Protein AF-A0AAV8X3R0-F1 (afdb_monomer_lite)

pLDDT: mean 80.31, std 15.64, range [35.69, 96.69]

Radius of gyration: 25.54 Å; chains: 1; bounding box: 57×42×73 Å

Secondary structure (DSSP, 8-state):
-------HHHHHHHHHHHHHHHHH-------------HHHHS-HHHHHHHHSS-HHHIIIIIHHHHHHHH--S--SS-PPPHHHHHHHHHHHHHHEEEEEEE-TTS-EEEEEEEEETTS-HHHHHHTSHHHHHHHTTSS-S-EE--TTSPPBTTEE---SSTTS-----

Sequence (169 aa):
MARANIDEDDFLEFVDVVEEVLQNERLPKRYFRDVENPLERFRDDEFQNRYRFSKDSVRHIILPMIQNQLMKTNNRGLPIPPLIQLLVCLRFFATGNFQVAAGPHMEILDIVVRHPGSTDDSVIFDRSSLRVRFEQHQLLGLLLGDKWYPCRLYLLTPVIQPGKKSHFK

InterPro domains:
  IPR027806 Harbinger transposase-derived nuclease domain [PF13359] (94-165)

Foldseek 3Di:
DDDDDPDVVNVVVVVVVVVVCVVPDPPPPPPPPPPDPCLVPDDQVRLCLQLVDGSCCLPPPVCVVCQVVQDDPDPDDPRDHSSVVSSVVSNLVNFWDKDWDADPVRDTPDIDRDGGNPDQPQNSCVPGPVVVCVVVVVDDAADEDEPRHDDDPRYDYDDPDPPDPDPDD

Structure (mmCIF, N/CA/C/O backbone):
data_AF-A0AAV8X3R0-F1
#
_entry.id   AF-A0AAV8X3R0-F1
#
loop_
_atom_site.group_PDB
_atom_site.id
_atom_site.type_symbol
_atom_site.label_atom_id
_atom_site.label_alt_id
_atom_site.label_comp_id
_atom_site.label_asym_id
_atom_site.label_entity_id
_atom_site.label_seq_id
_atom_site.pdbx_PDB_ins_code
_atom_site.Cartn_x
_atom_site.Cartn_y
_atom_site.Cartn_z
_atom_site.occupancy
_atom_site.B_iso_or_equiv
_atom_site.auth_seq_id
_atom_site.auth_comp_id
_atom_site.auth_asym_id
_atom_site.auth_atom_id
_atom_site.pdbx_PDB_model_num
ATOM 1 N N . MET A 1 1 ? 30.394 -10.269 49.973 1.00 35.69 1 MET A N 1
ATOM 2 C CA . MET A 1 1 ? 29.459 -9.259 49.433 1.00 35.69 1 MET A CA 1
ATOM 3 C C . MET A 1 1 ? 30.207 -7.938 49.348 1.00 35.69 1 MET A C 1
ATOM 5 O O . MET A 1 1 ? 30.395 -7.309 50.377 1.00 35.69 1 MET A O 1
ATOM 9 N N . ALA A 1 2 ? 30.681 -7.559 48.162 1.00 37.56 2 ALA A N 1
ATOM 10 C CA . ALA A 1 2 ? 31.174 -6.213 47.880 1.00 37.56 2 ALA A CA 1
ATOM 11 C C . ALA A 1 2 ? 30.170 -5.586 46.906 1.00 37.56 2 ALA A C 1
ATOM 13 O O . ALA A 1 2 ? 29.931 -6.144 45.837 1.00 37.56 2 ALA A O 1
ATOM 14 N N . ARG A 1 3 ? 29.507 -4.504 47.318 1.00 41.19 3 ARG A N 1
ATOM 15 C CA . ARG A 1 3 ? 28.735 -3.657 46.406 1.00 41.19 3 ARG A CA 1
ATOM 16 C C . ARG A 1 3 ? 29.735 -2.674 45.808 1.00 41.19 3 ARG A C 1
ATOM 18 O O . ARG A 1 3 ? 30.301 -1.881 46.551 1.00 41.19 3 ARG A O 1
ATOM 25 N N . ALA A 1 4 ? 29.998 -2.792 44.510 1.00 48.25 4 ALA A N 1
ATOM 26 C CA . ALA A 1 4 ? 30.702 -1.759 43.768 1.00 48.25 4 ALA A CA 1
ATOM 27 C C . ALA A 1 4 ? 29.757 -0.554 43.674 1.00 48.25 4 ALA A C 1
ATOM 29 O O . ALA A 1 4 ? 28.696 -0.658 43.056 1.00 48.25 4 ALA A O 1
ATOM 30 N N . ASN A 1 5 ? 30.098 0.537 44.359 1.00 50.62 5 ASN A N 1
ATOM 31 C CA . ASN A 1 5 ? 29.531 1.842 44.050 1.00 50.62 5 ASN A CA 1
ATOM 32 C C . ASN A 1 5 ? 30.153 2.250 42.716 1.00 50.62 5 ASN A C 1
ATOM 34 O O . ASN A 1 5 ? 31.367 2.399 42.636 1.00 50.62 5 ASN A O 1
ATOM 38 N N . ILE A 1 6 ? 29.331 2.316 41.676 1.00 55.53 6 ILE A N 1
ATOM 39 C CA . ILE A 1 6 ? 29.693 2.994 40.434 1.00 55.53 6 ILE A CA 1
ATOM 40 C C . ILE A 1 6 ? 29.626 4.479 40.790 1.00 55.53 6 ILE A C 1
ATOM 42 O O . ILE A 1 6 ? 28.557 4.932 41.208 1.00 55.53 6 ILE A O 1
ATOM 46 N N . ASP A 1 7 ? 30.761 5.177 40.750 1.00 73.94 7 ASP A N 1
ATOM 47 C CA . ASP A 1 7 ? 30.804 6.610 41.041 1.00 73.94 7 ASP A CA 1
ATOM 48 C C . ASP A 1 7 ? 29.957 7.361 40.002 1.00 73.94 7 ASP A C 1
ATOM 50 O O . ASP A 1 7 ? 29.896 6.997 38.828 1.00 73.94 7 ASP A O 1
ATOM 54 N N . GLU A 1 8 ? 29.243 8.391 40.450 1.00 66.44 8 GLU A N 1
ATOM 55 C CA . GLU A 1 8 ? 28.367 9.214 39.603 1.00 66.44 8 GLU A CA 1
ATOM 56 C C . GLU A 1 8 ? 29.159 9.889 38.467 1.00 66.44 8 GLU A C 1
ATOM 58 O O . GLU A 1 8 ? 28.639 10.075 37.366 1.00 66.44 8 GLU A O 1
ATOM 63 N N . ASP A 1 9 ? 30.448 10.133 38.713 1.00 67.69 9 ASP A N 1
ATOM 64 C CA . ASP A 1 9 ? 31.421 10.630 37.743 1.00 67.69 9 ASP A CA 1
ATOM 65 C C . ASP A 1 9 ? 31.688 9.624 36.605 1.00 67.69 9 ASP A C 1
ATOM 67 O O . ASP A 1 9 ? 31.715 10.028 35.444 1.00 67.69 9 ASP A O 1
ATOM 71 N N . ASP A 1 10 ? 31.769 8.314 36.889 1.00 70.81 10 ASP A N 1
ATOM 72 C CA . ASP A 1 10 ? 31.915 7.272 35.851 1.00 70.81 10 ASP A CA 1
ATOM 73 C C . ASP A 1 10 ? 30.666 7.207 34.955 1.00 70.81 10 ASP A C 1
ATOM 75 O O . ASP A 1 10 ? 30.740 6.928 33.755 1.00 70.81 10 ASP A O 1
ATOM 79 N N . PHE A 1 11 ? 29.483 7.445 35.534 1.00 65.88 11 PHE A N 1
ATOM 80 C CA . PHE A 1 11 ? 28.231 7.458 34.780 1.00 65.88 11 PHE A CA 1
ATOM 81 C C . PHE A 1 11 ? 28.127 8.694 33.881 1.00 65.88 11 PHE A C 1
ATOM 83 O O . PHE A 1 11 ? 27.670 8.580 32.743 1.00 65.88 11 PHE A O 1
ATOM 90 N N . LEU A 1 12 ? 28.566 9.856 34.366 1.00 69.00 12 LEU A N 1
ATOM 91 C CA . LEU A 1 12 ? 28.614 11.090 33.583 1.00 69.00 12 LEU A CA 1
ATOM 92 C C . LEU A 1 12 ? 29.636 10.996 32.445 1.00 69.00 12 LEU A C 1
ATOM 94 O O . LEU A 1 12 ? 29.292 11.332 31.316 1.00 69.00 12 LEU A O 1
ATOM 98 N N . GLU A 1 13 ? 30.823 10.434 32.692 1.00 72.56 13 GLU A N 1
ATOM 99 C CA . GLU A 1 13 ? 31.817 10.178 31.640 1.00 72.56 13 GLU A CA 1
ATOM 100 C C . GLU A 1 13 ? 31.258 9.232 30.566 1.00 72.56 13 GLU A C 1
ATOM 102 O O . GLU A 1 13 ? 31.417 9.466 29.367 1.00 72.56 13 GLU A O 1
ATOM 107 N N . PHE A 1 14 ? 30.522 8.193 30.971 1.00 68.56 14 PHE A N 1
ATOM 108 C CA . PHE A 1 14 ? 29.852 7.299 30.030 1.00 68.56 14 PHE A CA 1
ATOM 109 C C . PHE A 1 14 ? 28.781 8.016 29.194 1.00 68.56 14 PHE A C 1
ATOM 111 O O . PHE A 1 14 ? 28.688 7.783 27.987 1.00 68.56 14 PHE A O 1
ATOM 118 N N . VAL A 1 15 ? 27.968 8.878 29.810 1.00 72.12 15 VAL A N 1
ATOM 119 C CA . VAL A 1 15 ? 26.919 9.634 29.108 1.00 72.12 15 VAL A CA 1
ATOM 120 C C . VAL A 1 15 ? 27.523 10.646 28.136 1.00 72.12 15 VAL A C 1
ATOM 122 O O . VAL A 1 15 ? 27.066 10.703 26.996 1.00 72.12 15 VAL A O 1
ATOM 125 N N . ASP A 1 16 ? 28.578 11.359 28.529 1.00 76.38 16 ASP A N 1
ATOM 126 C CA . ASP A 1 16 ? 29.272 12.327 27.673 1.00 76.38 16 ASP A CA 1
ATOM 127 C C . ASP A 1 16 ? 29.919 11.641 26.460 1.00 76.38 16 ASP A C 1
ATOM 129 O O . ASP A 1 16 ? 29.769 12.104 25.328 1.00 76.38 16 ASP A O 1
ATOM 133 N N . VAL A 1 17 ? 30.552 10.477 26.657 1.00 69.38 17 VAL A N 1
ATOM 134 C CA . VAL A 1 17 ? 31.105 9.664 25.559 1.00 69.38 17 VAL A CA 1
ATOM 135 C C . VAL A 1 17 ? 29.996 9.173 24.626 1.00 69.38 17 VAL A C 1
ATOM 137 O O . VAL A 1 17 ? 30.156 9.195 23.405 1.00 69.38 17 VAL A O 1
ATOM 140 N N . VAL A 1 18 ? 28.852 8.739 25.164 1.00 65.94 18 VAL A N 1
ATOM 141 C CA . VAL A 1 18 ? 27.712 8.307 24.342 1.00 65.94 18 VAL A CA 1
ATOM 142 C C . VAL A 1 18 ? 27.117 9.482 23.566 1.00 65.94 18 VAL A C 1
ATOM 144 O O . VAL A 1 18 ? 26.837 9.329 22.376 1.00 65.94 18 VAL A O 1
ATOM 147 N N . GLU A 1 19 ? 26.947 10.654 24.179 1.00 68.94 19 GLU A N 1
ATOM 148 C CA . GLU A 1 19 ? 26.478 11.855 23.482 1.00 68.94 19 GLU A CA 1
ATOM 149 C C . GLU A 1 19 ? 27.461 12.304 22.394 1.00 68.94 19 GLU A C 1
ATOM 151 O O . GLU A 1 19 ? 27.027 12.628 21.285 1.00 68.94 19 GLU A O 1
ATOM 156 N N . GLU A 1 20 ? 28.769 12.244 22.647 1.00 67.44 20 GLU A N 1
ATOM 157 C CA . GLU A 1 20 ? 29.801 12.577 21.663 1.00 67.44 20 GLU A CA 1
ATOM 158 C C . GLU A 1 20 ? 29.801 11.594 20.478 1.00 67.44 20 GLU A C 1
ATOM 160 O O . GLU A 1 20 ? 29.858 12.011 19.315 1.00 67.44 20 GLU A O 1
ATOM 165 N N . VAL A 1 21 ? 29.657 10.290 20.740 1.00 60.75 21 VAL A N 1
ATOM 166 C CA . VAL A 1 21 ? 29.537 9.254 19.699 1.00 60.75 21 VAL A CA 1
ATOM 167 C C . VAL A 1 21 ? 28.254 9.440 18.882 1.00 60.75 21 VAL A C 1
ATOM 169 O O . VAL A 1 21 ? 28.290 9.358 17.650 1.00 60.75 21 VAL A O 1
ATOM 172 N N . LEU A 1 22 ? 27.127 9.764 19.527 1.00 59.53 22 LEU A N 1
ATOM 173 C CA . LEU A 1 22 ? 25.857 10.041 18.845 1.00 59.53 22 LEU A CA 1
ATOM 174 C C . LEU A 1 22 ? 25.902 11.324 18.001 1.00 59.53 22 LEU A C 1
ATOM 176 O O . LEU A 1 22 ? 25.232 11.398 16.967 1.00 59.53 22 LEU A O 1
ATOM 180 N N . GLN A 1 23 ? 26.690 12.324 18.404 1.00 58.72 23 GLN A N 1
ATOM 181 C CA . GLN A 1 23 ? 26.864 13.568 17.650 1.00 58.72 23 GLN A CA 1
ATOM 182 C C . GLN A 1 23 ? 27.829 13.414 16.461 1.00 58.72 23 GLN A C 1
ATOM 184 O O . GLN A 1 23 ? 27.651 14.098 15.446 1.00 58.72 23 GLN A O 1
ATOM 189 N N . ASN A 1 24 ? 28.803 12.497 16.536 1.00 55.03 24 ASN A N 1
ATOM 190 C CA . ASN A 1 24 ? 29.897 12.404 15.562 1.00 55.03 24 ASN A CA 1
ATOM 191 C C . ASN A 1 24 ? 29.829 11.218 14.585 1.00 55.03 24 ASN A C 1
ATOM 193 O O . ASN A 1 24 ? 30.426 11.294 13.505 1.00 55.03 24 ASN A O 1
ATOM 197 N N . GLU A 1 25 ? 29.058 10.162 14.852 1.00 49.53 25 GLU A N 1
ATOM 198 C CA . GLU A 1 25 ? 28.914 9.066 13.889 1.00 49.53 25 GLU A CA 1
ATOM 199 C C . GLU A 1 25 ? 27.810 9.331 12.861 1.00 49.53 25 GLU A C 1
ATOM 201 O O . GLU A 1 25 ? 26.712 8.768 12.871 1.00 49.53 25 GLU A O 1
ATOM 206 N N . ARG A 1 26 ? 28.148 10.120 11.837 1.00 52.06 26 ARG A N 1
ATOM 207 C CA . ARG A 1 26 ? 27.517 9.914 10.529 1.00 52.06 26 ARG A CA 1
ATOM 208 C C . ARG A 1 26 ? 27.931 8.533 10.038 1.00 52.06 26 ARG A C 1
ATOM 210 O O . ARG A 1 26 ? 28.959 8.413 9.372 1.00 52.06 26 ARG A O 1
ATOM 217 N N . LEU A 1 27 ? 27.119 7.517 10.344 1.00 54.59 27 LEU A N 1
ATOM 218 C CA . LEU A 1 27 ? 27.289 6.168 9.809 1.00 54.59 27 LEU A CA 1
ATOM 219 C C . LEU A 1 27 ? 27.628 6.279 8.314 1.00 54.59 27 LEU A C 1
ATOM 221 O O . LEU A 1 27 ? 26.887 6.945 7.572 1.00 54.59 27 LEU A O 1
ATOM 225 N N . PRO A 1 28 ? 28.755 5.703 7.858 1.00 51.44 28 PRO A N 1
ATOM 226 C CA . PRO A 1 28 ? 29.173 5.823 6.474 1.00 51.44 28 PRO A CA 1
ATOM 227 C C . PRO A 1 28 ? 28.021 5.373 5.584 1.00 51.44 28 PRO A C 1
ATOM 229 O O . PRO A 1 28 ? 27.489 4.272 5.740 1.00 51.44 28 PRO A O 1
ATOM 232 N N . LYS A 1 29 ? 27.598 6.254 4.669 1.00 52.75 29 LYS A N 1
ATOM 233 C CA . LYS A 1 29 ? 26.505 5.957 3.740 1.00 52.75 29 LYS A CA 1
ATOM 234 C C . LYS A 1 29 ? 26.862 4.687 2.981 1.00 52.75 29 LYS A C 1
ATOM 236 O O . LYS A 1 29 ? 27.729 4.693 2.108 1.00 52.75 29 LYS A O 1
ATOM 241 N N . ARG A 1 30 ? 26.195 3.590 3.326 1.00 47.75 30 ARG A N 1
ATOM 242 C CA . ARG A 1 30 ? 26.383 2.305 2.669 1.00 47.75 30 ARG A CA 1
ATOM 243 C C . ARG A 1 30 ? 25.693 2.383 1.312 1.00 47.75 30 ARG A C 1
ATOM 245 O O . ARG A 1 30 ? 24.470 2.316 1.216 1.00 47.75 30 ARG A O 1
ATOM 252 N N . TYR A 1 31 ? 26.480 2.589 0.261 1.00 53.25 31 TYR A N 1
ATOM 253 C CA . TYR A 1 31 ? 25.994 2.523 -1.112 1.00 53.25 31 TYR A CA 1
ATOM 254 C C . TYR A 1 31 ? 25.785 1.050 -1.470 1.00 53.25 31 TYR A C 1
ATOM 256 O O . TYR A 1 31 ? 26.703 0.392 -1.953 1.00 53.25 31 TYR A O 1
ATOM 264 N N . PHE A 1 32 ? 24.594 0.515 -1.205 1.00 51.06 32 PHE A N 1
ATOM 265 C CA . PHE A 1 32 ? 24.199 -0.781 -1.753 1.00 51.06 32 PHE A CA 1
ATOM 266 C C . PHE A 1 32 ? 24.136 -0.647 -3.281 1.00 51.06 32 PHE A C 1
ATOM 268 O O . PHE A 1 32 ? 23.259 0.027 -3.817 1.00 51.06 32 PHE A O 1
ATOM 275 N N . ARG A 1 33 ? 25.136 -1.213 -3.967 1.00 51.53 33 ARG A N 1
ATOM 276 C CA . ARG A 1 33 ? 25.324 -1.140 -5.424 1.00 51.53 33 ARG A CA 1
ATOM 277 C C . ARG A 1 33 ? 24.917 -2.424 -6.155 1.00 51.53 33 ARG A C 1
ATOM 279 O O . ARG A 1 33 ? 25.381 -2.640 -7.265 1.00 51.53 33 ARG A O 1
ATOM 286 N N . ASP A 1 34 ? 24.014 -3.228 -5.602 1.00 56.16 34 ASP A N 1
ATOM 287 C CA . ASP A 1 34 ? 23.332 -4.253 -6.404 1.00 56.16 34 ASP A CA 1
ATOM 288 C C . ASP A 1 34 ? 22.127 -3.616 -7.104 1.00 56.16 34 ASP A C 1
ATOM 290 O O . ASP A 1 34 ? 20.974 -3.759 -6.702 1.00 56.16 34 ASP A O 1
ATOM 294 N N . VAL A 1 35 ? 22.431 -2.826 -8.138 1.00 56.31 35 VAL A N 1
ATOM 295 C CA . VAL A 1 35 ? 21.465 -2.118 -8.993 1.00 56.31 35 VAL A CA 1
ATOM 296 C C . VAL A 1 35 ? 21.229 -2.931 -10.267 1.00 56.31 35 VAL A C 1
ATOM 298 O O . VAL A 1 35 ? 21.316 -2.411 -11.377 1.00 56.31 35 VAL A O 1
ATOM 301 N N . GLU A 1 36 ? 20.981 -4.235 -10.143 1.00 72.75 36 GLU A N 1
ATOM 302 C CA . GLU A 1 36 ? 20.500 -4.993 -11.298 1.00 72.75 36 GLU A CA 1
ATOM 303 C C . GLU A 1 36 ? 19.166 -4.397 -11.742 1.00 72.75 36 GLU A C 1
ATOM 305 O O . GLU A 1 36 ? 18.216 -4.313 -10.960 1.00 72.75 36 GLU A O 1
ATOM 310 N N . ASN A 1 37 ? 19.100 -3.962 -12.999 1.00 79.38 37 ASN A N 1
ATOM 311 C CA . ASN A 1 37 ? 17.881 -3.431 -13.583 1.00 79.38 37 ASN A CA 1
ATOM 312 C C . ASN A 1 37 ? 16.793 -4.526 -13.549 1.00 79.38 37 ASN A C 1
ATOM 314 O O . ASN A 1 37 ? 16.936 -5.528 -14.255 1.00 79.38 37 ASN A O 1
ATOM 318 N N . PRO A 1 38 ? 15.687 -4.369 -12.788 1.00 82.94 38 PRO A N 1
ATOM 319 C CA . PRO A 1 38 ? 14.675 -5.420 -12.674 1.00 82.94 38 PRO A CA 1
ATOM 320 C C . PRO A 1 38 ? 14.019 -5.784 -14.011 1.00 82.94 38 PRO A C 1
ATOM 322 O O . PRO A 1 38 ? 13.548 -6.908 -14.172 1.00 82.94 38 PRO A O 1
ATOM 325 N N . LEU A 1 39 ? 14.004 -4.854 -14.977 1.00 83.81 39 LEU A N 1
ATOM 326 C CA . LEU A 1 39 ? 13.527 -5.130 -16.336 1.00 83.81 39 LEU A CA 1
ATOM 327 C C . LEU A 1 39 ? 14.418 -6.125 -17.092 1.00 83.81 39 LEU A C 1
ATOM 329 O O . LEU A 1 39 ? 13.916 -6.842 -17.955 1.00 83.81 39 LEU A O 1
ATOM 333 N N . GLU A 1 40 ? 15.715 -6.156 -16.799 1.00 84.88 40 GLU A N 1
ATOM 334 C CA . GLU A 1 40 ? 16.683 -7.051 -17.447 1.00 84.88 40 GLU A CA 1
ATOM 335 C C . GLU A 1 40 ? 16.852 -8.352 -16.663 1.00 84.88 40 GLU A C 1
ATOM 337 O O . GLU A 1 40 ? 16.958 -9.419 -17.258 1.00 84.88 40 GLU A O 1
ATOM 342 N N . ARG A 1 41 ? 16.810 -8.271 -15.328 1.00 88.06 41 ARG A N 1
ATOM 343 C CA . ARG A 1 41 ? 16.985 -9.417 -14.432 1.00 88.06 41 ARG A CA 1
ATOM 344 C C . ARG A 1 41 ? 15.859 -10.448 -14.539 1.00 88.06 41 ARG A C 1
ATOM 346 O O . ARG A 1 41 ? 16.122 -11.646 -14.550 1.00 88.06 41 ARG A O 1
ATOM 353 N N . PHE A 1 42 ? 14.603 -10.002 -14.515 1.00 89.25 42 PHE A N 1
ATOM 354 C CA . PHE A 1 42 ? 13.453 -10.907 -14.446 1.00 89.25 42 PHE A CA 1
ATOM 355 C C . PHE A 1 42 ? 13.003 -11.353 -15.832 1.00 89.25 42 PHE A C 1
ATOM 357 O O . PHE A 1 42 ? 13.080 -10.584 -16.786 1.00 89.25 42 PHE A O 1
ATOM 364 N N . ARG A 1 43 ? 12.453 -12.564 -15.945 1.00 93.75 43 ARG A N 1
ATOM 365 C CA . ARG A 1 43 ? 11.686 -12.976 -17.133 1.00 93.75 43 ARG A CA 1
ATOM 366 C C . ARG A 1 43 ? 10.363 -12.211 -17.201 1.00 93.75 43 ARG A C 1
ATOM 368 O O . ARG A 1 43 ? 9.927 -11.644 -16.202 1.00 93.75 43 ARG A O 1
ATOM 375 N N . ASP A 1 44 ? 9.727 -12.167 -18.366 1.00 93.44 44 ASP A N 1
ATOM 376 C CA . ASP A 1 44 ? 8.520 -11.351 -18.568 1.00 93.44 44 ASP A CA 1
ATOM 377 C C . ASP A 1 44 ? 7.349 -11.799 -17.684 1.00 93.44 44 ASP A C 1
ATOM 379 O O . ASP A 1 44 ? 6.674 -10.960 -17.087 1.00 93.44 44 ASP A O 1
ATOM 383 N N . ASP A 1 45 ? 7.170 -13.111 -17.521 1.00 94.12 45 ASP A N 1
ATOM 384 C CA . ASP A 1 45 ? 6.163 -13.714 -16.647 1.00 94.12 45 ASP A CA 1
ATOM 385 C C . ASP A 1 45 ? 6.420 -13.395 -15.167 1.00 94.12 45 ASP A C 1
ATOM 387 O O . ASP A 1 45 ? 5.520 -12.982 -14.430 1.00 94.12 45 ASP A O 1
ATOM 391 N N . GLU A 1 46 ? 7.673 -13.512 -14.725 1.00 93.31 46 GLU A N 1
ATOM 392 C CA . GLU A 1 46 ? 8.060 -13.168 -13.359 1.00 93.31 46 GLU A CA 1
ATOM 393 C C . GLU A 1 46 ? 7.894 -11.667 -13.087 1.00 93.31 46 GLU A C 1
ATOM 395 O O . GLU A 1 46 ? 7.370 -11.270 -12.041 1.00 93.31 46 GLU A O 1
ATOM 400 N N . PHE A 1 47 ? 8.304 -10.825 -14.036 1.00 94.06 47 PHE A N 1
ATOM 401 C CA . PHE A 1 47 ? 8.146 -9.382 -13.947 1.00 94.06 47 PHE A CA 1
ATOM 402 C C . PHE A 1 47 ? 6.666 -9.011 -13.828 1.00 94.06 47 PHE A C 1
ATOM 404 O O . PHE A 1 47 ? 6.283 -8.282 -12.910 1.00 94.06 47 PHE A O 1
ATOM 411 N N . GLN A 1 48 ? 5.810 -9.569 -14.683 1.00 95.38 48 GLN A N 1
ATOM 412 C CA . GLN A 1 48 ? 4.379 -9.291 -14.644 1.00 95.38 48 GLN A CA 1
ATOM 413 C C . GLN A 1 48 ? 3.747 -9.728 -13.319 1.00 95.38 48 GLN A C 1
ATOM 415 O O . GLN A 1 48 ? 2.964 -8.978 -12.735 1.00 95.38 48 GLN A O 1
ATOM 420 N N . ASN A 1 49 ? 4.142 -10.878 -12.772 1.00 92.06 49 ASN A N 1
ATOM 421 C CA . ASN A 1 49 ? 3.676 -11.316 -11.456 1.00 92.06 49 ASN A CA 1
ATOM 422 C C . ASN A 1 49 ? 4.121 -10.370 -10.329 1.00 92.06 49 ASN A C 1
ATOM 424 O O . ASN A 1 49 ? 3.359 -10.107 -9.396 1.00 92.06 49 ASN A O 1
ATOM 428 N N . ARG A 1 50 ? 5.342 -9.829 -10.412 1.00 91.81 50 ARG A N 1
ATOM 429 C CA . ARG A 1 50 ? 5.932 -8.970 -9.373 1.00 91.81 50 ARG A CA 1
ATOM 430 C C . ARG A 1 50 ? 5.483 -7.512 -9.419 1.00 91.81 50 ARG A C 1
ATOM 432 O O . ARG A 1 50 ? 5.460 -6.890 -8.356 1.00 91.81 50 ARG A O 1
ATOM 439 N N . TYR A 1 51 ? 5.190 -6.985 -10.605 1.00 93.38 51 TYR A N 1
ATOM 440 C CA . TYR A 1 51 ? 4.912 -5.564 -10.846 1.00 93.38 51 TYR A CA 1
ATOM 441 C C . TYR A 1 51 ? 3.502 -5.307 -11.396 1.00 93.38 51 TYR A C 1
ATOM 443 O O . TYR A 1 51 ? 3.121 -4.151 -11.530 1.00 93.38 51 TYR A O 1
ATOM 451 N N . ARG A 1 52 ? 2.720 -6.358 -11.692 1.00 94.81 52 ARG A N 1
ATOM 452 C CA . ARG A 1 52 ? 1.345 -6.323 -12.243 1.00 94.81 52 ARG A CA 1
ATOM 453 C C . ARG A 1 52 ? 1.205 -5.695 -13.637 1.00 94.81 52 ARG A C 1
ATOM 455 O O . ARG A 1 52 ? 0.094 -5.586 -14.142 1.00 94.81 52 ARG A O 1
ATOM 462 N N . PHE A 1 53 ? 2.320 -5.366 -14.286 1.00 96.31 53 PHE A N 1
ATOM 463 C CA . PHE A 1 53 ? 2.391 -4.832 -15.647 1.00 96.31 53 PHE A CA 1
ATOM 464 C C . PHE A 1 53 ? 3.418 -5.602 -16.477 1.00 96.31 53 PHE A C 1
ATOM 466 O O . PHE A 1 53 ? 4.390 -6.125 -15.932 1.00 96.31 53 PHE A O 1
ATOM 473 N N . SER A 1 54 ? 3.227 -5.648 -17.797 1.00 96.69 54 SER A N 1
ATOM 474 C CA . SER A 1 54 ? 4.242 -6.178 -18.713 1.00 96.69 54 SER A CA 1
ATOM 475 C C . SER A 1 54 ? 5.438 -5.221 -18.813 1.00 96.69 54 SER A C 1
ATOM 477 O O . SER A 1 54 ? 5.306 -4.011 -18.587 1.00 96.69 54 SER A O 1
ATOM 479 N N . LYS A 1 55 ? 6.607 -5.746 -19.192 1.00 95.56 55 LYS A N 1
ATOM 480 C CA . LYS A 1 55 ? 7.797 -4.919 -19.435 1.00 95.56 55 LYS A CA 1
ATOM 481 C C . LYS A 1 55 ? 7.566 -3.891 -20.536 1.00 95.56 55 LYS A C 1
ATOM 483 O O . LYS A 1 55 ? 7.977 -2.740 -20.384 1.00 95.56 55 LYS A O 1
ATOM 488 N N . ASP A 1 56 ? 6.868 -4.292 -21.597 1.00 96.25 56 ASP A N 1
ATOM 489 C CA . ASP A 1 56 ? 6.553 -3.422 -22.725 1.00 96.25 56 ASP A CA 1
ATOM 490 C C . ASP A 1 56 ? 5.656 -2.262 -22.304 1.00 96.25 56 ASP A C 1
ATOM 492 O O . ASP A 1 56 ? 5.951 -1.110 -22.617 1.00 96.25 56 ASP A O 1
ATOM 496 N N . SER A 1 57 ? 4.613 -2.527 -21.510 1.00 96.62 57 SER A N 1
ATOM 497 C CA . SER A 1 57 ? 3.748 -1.468 -20.980 1.00 96.62 57 SER A CA 1
ATOM 498 C C . SER A 1 57 ? 4.533 -0.489 -20.106 1.00 96.62 57 SER A C 1
ATOM 500 O O . SER A 1 57 ? 4.386 0.724 -20.251 1.00 96.62 57 SER A O 1
ATOM 502 N N . VAL A 1 58 ? 5.406 -0.988 -19.224 1.00 95.94 58 VAL A N 1
ATOM 503 C CA . VAL A 1 58 ? 6.234 -0.127 -18.364 1.00 95.94 58 VAL A CA 1
ATOM 504 C C . VAL A 1 58 ? 7.183 0.736 -19.196 1.00 95.94 58 VAL A C 1
ATOM 506 O O . VAL A 1 58 ? 7.261 1.943 -18.968 1.00 95.94 58 VAL A O 1
ATOM 509 N N . ARG A 1 59 ? 7.886 0.144 -20.167 1.00 94.56 59 ARG A N 1
ATOM 510 C CA . ARG A 1 59 ? 8.920 0.820 -20.962 1.00 94.56 59 ARG A CA 1
ATOM 511 C C . ARG A 1 59 ? 8.345 1.783 -21.999 1.00 94.56 59 ARG A C 1
ATOM 513 O O . ARG A 1 59 ? 8.880 2.875 -22.157 1.00 94.56 59 ARG A O 1
ATOM 520 N N . HIS A 1 60 ? 7.302 1.374 -22.714 1.00 96.06 60 HIS A N 1
ATOM 521 C CA . HIS A 1 60 ? 6.828 2.075 -23.909 1.00 96.06 60 HIS A CA 1
ATOM 522 C C . HIS A 1 60 ? 5.589 2.938 -23.670 1.00 96.06 60 HIS A C 1
ATOM 524 O O . HIS A 1 60 ? 5.304 3.804 -24.491 1.00 96.06 60 HIS A O 1
ATOM 530 N N . ILE A 1 61 ? 4.874 2.736 -22.559 1.00 95.88 61 ILE A N 1
ATOM 531 C CA . ILE A 1 61 ? 3.650 3.486 -22.248 1.00 95.88 61 ILE A CA 1
ATOM 532 C C . ILE A 1 61 ? 3.844 4.3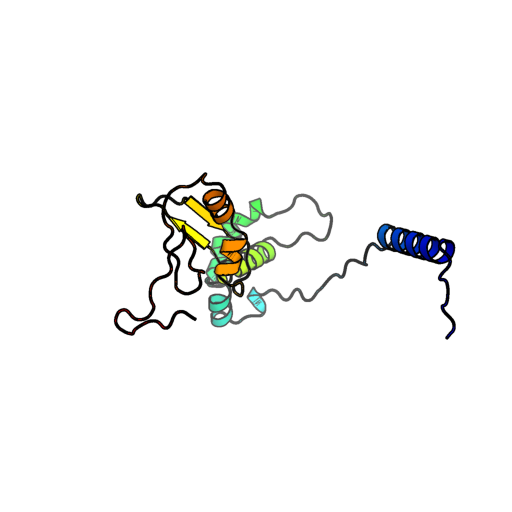02 -20.972 1.00 95.88 61 ILE A C 1
ATOM 534 O O . ILE A 1 61 ? 3.819 5.528 -21.014 1.00 95.88 61 ILE A O 1
ATOM 538 N N . ILE A 1 62 ? 4.093 3.644 -19.837 1.00 95.56 62 ILE A N 1
ATOM 539 C CA . ILE A 1 62 ? 4.060 4.309 -18.525 1.00 95.56 62 ILE A CA 1
ATOM 540 C C . ILE A 1 62 ? 5.262 5.240 -18.338 1.00 95.56 62 ILE A C 1
ATOM 542 O O . ILE A 1 62 ? 5.088 6.398 -17.963 1.00 95.56 62 ILE A O 1
ATOM 546 N N . LEU A 1 63 ? 6.482 4.761 -18.611 1.00 94.25 63 LEU A N 1
ATOM 547 C CA . LEU A 1 63 ? 7.698 5.551 -18.409 1.00 94.25 63 LEU A CA 1
ATOM 548 C C . LEU A 1 63 ? 7.691 6.863 -19.225 1.00 94.25 63 LEU A C 1
ATOM 550 O O . LEU A 1 63 ? 7.904 7.912 -18.612 1.00 94.25 63 LEU A O 1
ATOM 554 N N . PRO A 1 64 ? 7.374 6.875 -20.538 1.00 95.94 64 PRO A N 1
ATOM 555 C CA . PRO A 1 64 ? 7.306 8.114 -21.314 1.00 95.94 64 PRO A CA 1
ATOM 556 C C . PRO A 1 64 ? 6.287 9.135 -20.794 1.00 95.94 64 PRO A C 1
ATOM 558 O O . PRO A 1 64 ? 6.529 10.335 -20.911 1.00 95.94 64 PRO A O 1
ATOM 561 N N . MET A 1 65 ? 5.178 8.686 -20.191 1.00 95.12 65 MET A N 1
ATOM 562 C CA . MET A 1 65 ? 4.130 9.575 -19.670 1.00 95.12 65 MET A CA 1
ATOM 563 C C . MET A 1 65 ? 4.568 10.359 -18.426 1.00 95.12 65 MET A C 1
ATOM 565 O O . MET A 1 65 ? 4.106 11.480 -18.218 1.00 95.12 65 MET A O 1
ATOM 569 N N . ILE A 1 66 ? 5.451 9.791 -17.598 1.00 91.69 66 ILE A N 1
ATOM 570 C CA . ILE A 1 66 ? 5.800 10.361 -16.285 1.00 91.69 66 ILE A CA 1
ATOM 571 C C . ILE A 1 66 ? 7.264 10.801 -16.171 1.00 91.69 66 ILE A C 1
ATOM 573 O O . ILE A 1 66 ? 7.599 11.557 -15.260 1.00 91.69 66 ILE A O 1
ATOM 577 N N . GLN A 1 67 ? 8.147 10.361 -17.077 1.00 90.88 67 GLN A N 1
ATOM 578 C CA . GLN A 1 67 ? 9.597 10.574 -16.962 1.00 90.88 67 GLN A CA 1
ATOM 579 C C . GLN A 1 67 ? 9.984 12.044 -16.773 1.00 90.88 67 GLN A C 1
ATOM 581 O O . GLN A 1 67 ? 10.843 12.340 -15.947 1.00 90.88 67 GLN A O 1
ATOM 586 N N . ASN A 1 68 ? 9.306 12.968 -17.461 1.00 88.50 68 ASN A N 1
ATOM 587 C CA . ASN A 1 68 ? 9.603 14.401 -17.387 1.00 88.50 68 ASN A CA 1
ATOM 588 C C . ASN A 1 68 ? 9.358 14.979 -15.988 1.00 88.50 68 ASN A C 1
ATOM 590 O O . ASN A 1 68 ? 10.042 15.913 -15.587 1.00 88.50 68 ASN A O 1
ATOM 594 N N . GLN A 1 69 ? 8.417 14.405 -15.235 1.00 86.88 69 GLN A N 1
ATOM 595 C CA . GLN A 1 69 ? 8.098 14.821 -13.867 1.00 86.88 69 GLN A CA 1
ATOM 596 C C . GLN A 1 69 ? 9.044 14.185 -12.834 1.00 86.88 69 GLN A C 1
ATOM 598 O O . GLN A 1 69 ? 9.196 14.702 -11.731 1.00 86.88 69 GLN A O 1
ATOM 603 N N . LEU A 1 70 ? 9.684 13.064 -13.184 1.00 83.19 70 LEU A N 1
ATOM 604 C CA . LEU A 1 70 ? 10.572 12.299 -12.300 1.00 83.19 70 LEU A CA 1
ATOM 605 C C . LEU A 1 70 ? 12.055 12.676 -12.435 1.00 83.19 70 LEU A C 1
ATOM 607 O O . LEU A 1 70 ? 12.873 12.281 -11.595 1.00 83.19 70 LEU A O 1
ATOM 611 N N . MET A 1 71 ? 12.428 13.408 -13.488 1.00 79.69 71 MET A N 1
ATOM 612 C CA . MET A 1 71 ? 13.792 13.899 -13.668 1.00 79.69 71 MET A CA 1
ATOM 613 C C . MET A 1 71 ? 14.105 14.988 -12.637 1.00 79.69 71 MET A C 1
ATOM 615 O O . MET A 1 71 ? 13.493 16.053 -12.622 1.00 79.69 71 MET A O 1
ATOM 619 N N . LYS A 1 72 ? 15.087 14.732 -11.765 1.00 73.81 72 LYS A N 1
ATOM 620 C CA . LYS A 1 72 ? 15.580 15.738 -10.817 1.00 73.81 72 LYS A CA 1
ATOM 621 C C . LYS A 1 72 ? 16.500 16.731 -11.525 1.00 73.81 72 LYS A C 1
ATOM 623 O O . LYS A 1 72 ? 17.369 16.337 -12.294 1.00 73.81 72 LYS A O 1
ATOM 628 N N . THR A 1 73 ? 16.347 18.013 -11.203 1.00 63.84 73 THR A N 1
ATOM 629 C CA . THR A 1 73 ? 17.153 19.118 -11.751 1.00 63.84 73 THR A CA 1
ATOM 630 C C . THR A 1 73 ? 18.513 19.284 -11.068 1.00 63.84 73 THR A C 1
ATOM 632 O O . THR A 1 73 ? 19.343 20.057 -11.540 1.00 63.84 73 THR A O 1
ATOM 635 N N . ASN A 1 74 ? 18.773 18.574 -9.962 1.00 63.03 74 ASN A N 1
ATOM 636 C CA . ASN A 1 74 ? 20.030 18.654 -9.223 1.00 63.03 74 ASN A CA 1
ATOM 637 C C . ASN A 1 74 ? 20.734 17.290 -9.099 1.00 63.03 74 ASN A C 1
ATOM 639 O O . ASN A 1 74 ? 20.152 16.282 -8.713 1.00 63.03 74 ASN A O 1
ATOM 643 N N . ASN A 1 75 ? 22.042 17.273 -9.363 1.00 62.44 75 ASN A N 1
ATOM 644 C CA . ASN A 1 75 ? 22.886 16.071 -9.281 1.00 62.44 75 ASN A CA 1
ATOM 645 C C . ASN A 1 75 ? 23.423 15.813 -7.858 1.00 62.44 75 ASN A C 1
ATOM 647 O O . ASN A 1 75 ? 24.472 15.194 -7.678 1.00 62.44 75 ASN A O 1
ATOM 651 N N . ARG A 1 76 ? 22.747 16.324 -6.819 1.00 58.62 76 ARG A N 1
ATOM 652 C CA . ARG A 1 76 ? 23.194 16.150 -5.431 1.00 58.62 76 ARG A CA 1
ATOM 653 C C . ARG A 1 76 ? 22.803 14.759 -4.942 1.00 58.62 76 ARG A C 1
ATOM 655 O O . ARG A 1 76 ? 21.638 14.517 -4.651 1.00 58.62 76 ARG A O 1
ATOM 662 N N . GLY A 1 77 ? 23.801 13.883 -4.822 1.00 63.16 77 GLY A N 1
ATOM 663 C CA . GLY A 1 77 ? 23.615 12.472 -4.485 1.00 63.16 77 GLY A CA 1
ATOM 664 C C . GLY A 1 77 ? 23.002 11.722 -5.663 1.00 63.16 77 GLY A C 1
ATOM 665 O O . GLY A 1 77 ? 21.801 11.828 -5.863 1.00 63.16 77 GLY A O 1
ATOM 666 N N . LEU A 1 78 ? 23.847 11.025 -6.439 1.00 68.00 78 LEU A N 1
ATOM 667 C CA . LEU A 1 78 ? 23.510 10.131 -7.566 1.00 68.00 78 LEU A CA 1
ATOM 668 C C . LEU A 1 78 ? 21.991 9.994 -7.815 1.00 68.00 78 LEU A C 1
ATOM 670 O O . LEU A 1 78 ? 21.344 9.182 -7.146 1.00 68.00 78 LEU A O 1
ATOM 674 N N . PRO A 1 79 ? 21.401 10.817 -8.704 1.00 74.38 79 PRO A N 1
ATOM 675 C CA . PRO A 1 79 ? 19.956 10.840 -8.887 1.00 74.38 79 PRO A CA 1
ATOM 676 C C . PRO A 1 79 ? 19.456 9.473 -9.368 1.00 74.38 79 PRO A C 1
ATOM 678 O O . PRO A 1 79 ? 19.975 8.910 -10.330 1.00 74.38 79 PRO A O 1
ATOM 681 N N . ILE A 1 80 ? 18.442 8.934 -8.684 1.00 80.94 80 ILE A N 1
ATOM 682 C CA . ILE A 1 80 ? 17.832 7.644 -9.031 1.00 80.94 80 ILE A CA 1
ATOM 683 C C . ILE A 1 80 ? 17.159 7.778 -10.409 1.00 80.94 80 ILE A C 1
ATOM 685 O O . ILE A 1 80 ? 16.309 8.663 -10.562 1.00 80.94 80 ILE A O 1
ATOM 689 N N . PRO A 1 81 ? 17.472 6.918 -11.399 1.00 85.31 81 PRO A N 1
ATOM 690 C CA . PRO A 1 81 ? 16.859 6.998 -12.723 1.00 85.31 81 PRO A CA 1
ATOM 691 C C . PRO A 1 81 ? 15.321 6.924 -12.656 1.00 85.31 81 PRO A C 1
ATOM 693 O O . PRO A 1 81 ? 14.803 6.123 -11.870 1.00 85.31 81 PRO A O 1
ATOM 696 N N . PRO A 1 82 ? 14.571 7.680 -13.489 1.00 88.88 82 PRO A N 1
ATOM 697 C CA . PRO A 1 82 ? 13.102 7.657 -13.509 1.00 88.88 82 PRO A CA 1
ATOM 698 C C . PRO A 1 82 ? 12.503 6.252 -13.605 1.00 88.88 82 PRO A C 1
ATOM 700 O O . PRO A 1 82 ? 11.529 5.941 -12.926 1.00 88.88 82 PRO A O 1
ATOM 703 N N . LEU A 1 83 ? 13.138 5.375 -14.387 1.00 89.38 83 LEU A N 1
ATOM 704 C CA . LEU A 1 83 ? 12.747 3.975 -14.503 1.00 89.38 83 LEU A CA 1
ATOM 705 C C . LEU A 1 83 ? 12.792 3.244 -13.155 1.00 89.38 83 LEU A C 1
ATOM 707 O O . LEU A 1 83 ? 11.854 2.536 -12.808 1.00 89.38 83 LEU A O 1
ATOM 711 N N . ILE 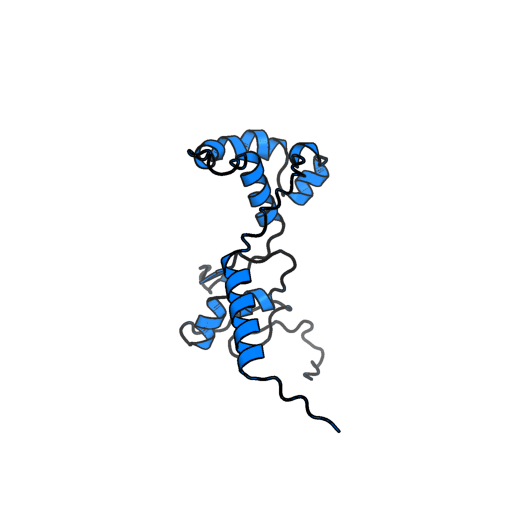A 1 84 ? 13.862 3.420 -12.379 1.00 88.25 84 ILE A N 1
ATOM 712 C CA . ILE A 1 84 ? 13.999 2.765 -11.075 1.00 88.25 84 ILE A CA 1
ATOM 713 C C . ILE A 1 84 ? 12.987 3.341 -10.082 1.00 88.25 84 ILE A C 1
ATOM 715 O O . ILE A 1 84 ? 12.366 2.577 -9.348 1.00 88.25 84 ILE A O 1
ATOM 719 N N . GLN A 1 85 ? 12.751 4.658 -10.102 1.00 89.31 85 GLN A N 1
ATOM 720 C CA . GLN A 1 85 ? 11.700 5.282 -9.285 1.00 89.31 85 GLN A CA 1
ATOM 721 C C . GLN A 1 85 ? 10.317 4.686 -9.602 1.00 89.31 85 GLN A C 1
ATOM 723 O O . GLN A 1 85 ? 9.580 4.308 -8.690 1.00 89.31 85 GLN A O 1
ATOM 728 N N . LEU A 1 86 ? 9.996 4.533 -10.892 1.00 92.06 86 LEU A N 1
ATOM 729 C CA . LEU A 1 86 ? 8.765 3.894 -11.353 1.00 92.06 86 LEU A CA 1
ATOM 730 C C . LEU A 1 86 ? 8.674 2.439 -10.879 1.00 92.06 86 LEU A C 1
ATOM 732 O O . LEU A 1 86 ? 7.659 2.049 -10.312 1.00 92.06 86 LEU A O 1
ATOM 736 N N . LEU A 1 87 ? 9.724 1.636 -11.060 1.00 91.69 87 LEU A N 1
ATOM 737 C CA . LEU A 1 87 ? 9.714 0.229 -10.653 1.00 91.69 87 LEU A CA 1
ATOM 738 C C . LEU A 1 87 ? 9.561 0.065 -9.135 1.00 91.69 87 LEU A C 1
ATOM 740 O O . LEU A 1 87 ? 8.825 -0.815 -8.694 1.00 91.69 87 LEU A O 1
ATOM 744 N N . VAL A 1 88 ? 10.190 0.922 -8.327 1.00 89.38 88 VAL A N 1
ATOM 745 C CA . VAL A 1 88 ? 9.995 0.932 -6.866 1.00 89.38 88 VAL A CA 1
ATOM 746 C C . VAL A 1 88 ? 8.536 1.229 -6.516 1.00 89.38 88 VAL A C 1
ATOM 748 O O . VAL A 1 88 ? 7.941 0.520 -5.705 1.00 89.38 88 VAL A O 1
ATOM 751 N N . CYS A 1 89 ? 7.940 2.228 -7.168 1.00 90.19 89 CYS A N 1
ATOM 752 C CA . CYS A 1 89 ? 6.542 2.599 -6.971 1.00 90.19 89 CYS A CA 1
ATOM 753 C C . CYS A 1 89 ? 5.583 1.459 -7.359 1.00 90.19 89 CYS A C 1
ATOM 755 O O . CYS A 1 89 ? 4.749 1.040 -6.558 1.00 90.19 89 CYS A O 1
ATOM 757 N N . LEU A 1 90 ? 5.762 0.872 -8.547 1.00 92.31 90 LEU A N 1
ATOM 758 C CA . LEU A 1 90 ? 4.962 -0.266 -9.006 1.00 92.31 90 LEU A CA 1
ATOM 759 C C . LEU A 1 90 ? 5.112 -1.479 -8.089 1.00 92.31 90 LEU A C 1
ATOM 761 O O . LEU A 1 90 ? 4.129 -2.165 -7.818 1.00 92.31 90 LEU A O 1
ATOM 765 N N . ARG A 1 91 ? 6.321 -1.737 -7.574 1.00 90.69 91 ARG A N 1
ATOM 766 C CA . ARG A 1 91 ? 6.538 -2.820 -6.613 1.00 90.69 91 ARG A CA 1
ATOM 767 C C . ARG A 1 91 ? 5.727 -2.594 -5.343 1.00 90.69 91 ARG A C 1
ATOM 769 O O . ARG A 1 91 ? 5.088 -3.529 -4.873 1.00 90.69 91 ARG A O 1
ATOM 776 N N . PHE A 1 92 ? 5.729 -1.370 -4.820 1.00 88.31 92 PHE A N 1
ATOM 777 C CA . PHE A 1 92 ? 4.929 -1.010 -3.656 1.00 88.31 92 PHE A CA 1
ATOM 778 C C . PHE A 1 92 ? 3.428 -1.179 -3.923 1.00 88.31 92 PHE A C 1
ATOM 780 O O . PHE A 1 92 ? 2.745 -1.790 -3.111 1.00 88.31 92 PHE A O 1
ATOM 787 N N . PHE A 1 93 ? 2.913 -0.742 -5.072 1.00 88.50 93 PHE A N 1
ATOM 788 C CA . PHE A 1 93 ? 1.497 -0.940 -5.409 1.00 88.50 93 PHE A CA 1
ATOM 789 C C . PHE A 1 93 ? 1.116 -2.409 -5.614 1.00 88.50 93 PHE A C 1
ATOM 791 O O . PHE A 1 93 ? 0.020 -2.818 -5.248 1.00 88.50 93 PHE A O 1
ATOM 798 N N . ALA A 1 94 ? 2.024 -3.221 -6.154 1.00 88.12 94 ALA A N 1
ATOM 799 C CA . ALA A 1 94 ? 1.782 -4.637 -6.402 1.00 88.12 94 ALA A CA 1
ATOM 800 C C . ALA A 1 94 ? 1.749 -5.498 -5.129 1.00 88.12 94 ALA A C 1
ATOM 802 O O . ALA A 1 94 ? 1.154 -6.580 -5.150 1.00 88.12 94 ALA A O 1
ATOM 803 N N . THR A 1 95 ? 2.437 -5.067 -4.066 1.00 85.19 95 THR A N 1
ATOM 804 C CA . THR A 1 95 ? 2.629 -5.857 -2.838 1.00 85.19 95 THR A CA 1
ATOM 805 C C . THR A 1 95 ? 2.318 -5.101 -1.550 1.00 85.19 95 THR A C 1
ATOM 807 O O . THR A 1 95 ? 2.676 -5.586 -0.484 1.00 85.19 95 THR A O 1
ATOM 810 N N . GLY A 1 96 ? 1.768 -3.893 -1.610 1.00 84.75 96 GLY A N 1
ATOM 811 C CA . GLY A 1 96 ? 1.367 -3.128 -0.431 1.00 84.75 96 GLY A CA 1
ATOM 812 C C . GLY A 1 96 ? 0.090 -3.692 0.182 1.00 84.75 96 GLY A C 1
ATOM 813 O O . GLY A 1 96 ? -0.697 -4.329 -0.517 1.00 84.75 96 GLY A O 1
ATOM 814 N N . ASN A 1 97 ? -0.104 -3.461 1.481 1.00 82.88 97 ASN A N 1
ATOM 815 C CA . ASN A 1 97 ? -1.399 -3.674 2.118 1.00 82.88 97 ASN A CA 1
ATOM 816 C C . ASN A 1 97 ? -2.101 -2.316 2.288 1.00 82.88 97 ASN A C 1
ATOM 818 O O . ASN A 1 97 ? -1.480 -1.334 2.717 1.00 82.88 97 ASN A O 1
ATOM 822 N N . PHE A 1 98 ? -3.377 -2.263 1.911 1.00 87.12 98 PHE A N 1
ATOM 823 C CA . PHE A 1 98 ? -4.181 -1.050 1.846 1.00 87.12 98 PHE A CA 1
ATOM 824 C C . PHE A 1 98 ? -5.472 -1.252 2.634 1.00 87.12 98 PHE A C 1
ATOM 826 O O . PHE A 1 98 ? -6.267 -2.127 2.305 1.00 87.12 98 PHE A O 1
ATOM 833 N N . GLN A 1 99 ? -5.715 -0.398 3.628 1.00 91.31 99 GLN A N 1
ATOM 834 C CA . GLN A 1 99 ? -7.020 -0.324 4.286 1.00 91.31 99 GLN A CA 1
ATOM 835 C C . GLN A 1 99 ? -7.836 0.785 3.630 1.00 91.31 99 GLN A C 1
ATOM 837 O O . GLN A 1 99 ? -7.357 1.913 3.509 1.00 91.31 99 GLN A O 1
ATOM 842 N N . VAL A 1 100 ? -9.080 0.479 3.271 1.00 92.69 100 VAL A N 1
ATOM 843 C CA . VAL A 1 100 ? -10.066 1.463 2.815 1.00 92.69 100 VAL A CA 1
ATOM 844 C C . VAL A 1 100 ? -11.311 1.319 3.673 1.00 92.69 100 VAL A C 1
ATOM 846 O O . VAL A 1 100 ? -11.873 0.231 3.767 1.00 92.69 100 VAL A O 1
ATOM 849 N N . ALA A 1 101 ? -11.750 2.414 4.285 1.00 92.50 101 ALA A N 1
ATOM 850 C CA . ALA A 1 101 ? -13.045 2.479 4.943 1.00 92.50 101 ALA A CA 1
ATOM 851 C C . ALA A 1 101 ? -14.024 3.238 4.056 1.00 92.50 101 ALA A C 1
ATOM 853 O O . ALA A 1 101 ? -13.755 4.371 3.652 1.00 92.50 101 ALA A O 1
ATOM 854 N N . ALA A 1 102 ? -15.158 2.607 3.774 1.00 93.75 102 ALA A N 1
ATOM 855 C CA . ALA A 1 102 ? -16.234 3.188 2.989 1.00 93.75 102 ALA A CA 1
ATOM 856 C C . ALA A 1 102 ? -17.468 3.426 3.862 1.00 93.75 102 ALA A C 1
ATOM 858 O O . ALA A 1 102 ? -17.759 2.647 4.773 1.00 93.75 102 ALA A O 1
ATOM 859 N N . GLY A 1 103 ? -18.172 4.515 3.582 1.00 92.50 103 GLY A N 1
ATOM 860 C CA . GLY A 1 103 ? -19.444 4.843 4.199 1.00 92.50 103 GLY A CA 1
ATOM 861 C C . GLY A 1 103 ? -20.639 4.256 3.440 1.00 92.50 103 GLY A C 1
ATOM 862 O O . GLY A 1 103 ? -20.490 3.646 2.374 1.00 92.50 103 GLY A O 1
ATOM 863 N N . PRO A 1 104 ? -21.851 4.415 3.993 1.00 92.12 104 PRO A N 1
ATOM 864 C CA . PRO A 1 104 ? -23.074 3.832 3.445 1.00 92.12 104 PRO A CA 1
ATOM 865 C C . PRO A 1 104 ? -23.522 4.444 2.107 1.00 92.12 104 PRO A C 1
ATOM 867 O O . PRO A 1 104 ? -24.420 3.901 1.467 1.00 92.12 104 PRO A O 1
ATOM 870 N N . HIS A 1 105 ? -22.941 5.562 1.670 1.00 93.75 105 HIS A N 1
ATOM 871 C CA . HIS A 1 105 ? -23.248 6.236 0.404 1.00 93.75 105 HIS A CA 1
ATOM 872 C C . HIS A 1 105 ? -22.117 6.085 -0.621 1.00 93.75 105 HIS A C 1
ATOM 874 O O . HIS A 1 105 ? -22.012 6.876 -1.557 1.00 93.75 105 HIS A O 1
ATOM 880 N N . MET A 1 106 ? -21.298 5.036 -0.471 1.00 90.75 106 MET A N 1
ATOM 881 C CA . MET A 1 106 ? -20.130 4.752 -1.315 1.00 90.75 106 MET A CA 1
ATOM 882 C C . MET A 1 106 ? -19.048 5.840 -1.254 1.00 90.75 106 MET A C 1
ATOM 884 O O . MET A 1 106 ? -18.192 5.928 -2.134 1.00 90.75 106 MET A O 1
ATOM 888 N N . GLU A 1 107 ? -19.058 6.662 -0.209 1.00 92.75 107 GLU A N 1
ATOM 889 C CA . GLU A 1 107 ? -17.994 7.605 0.086 1.00 92.75 107 GLU A CA 1
ATOM 890 C C . GLU A 1 107 ? -16.803 6.895 0.729 1.00 92.75 107 GLU A C 1
ATOM 892 O O . GLU A 1 107 ? -16.954 5.959 1.512 1.00 92.75 107 GLU A O 1
ATOM 897 N N . ILE A 1 108 ? -15.597 7.366 0.431 1.00 92.19 108 ILE A N 1
ATOM 898 C CA . ILE A 1 108 ? -14.390 6.902 1.107 1.00 92.19 108 ILE A CA 1
ATOM 899 C C . ILE A 1 108 ? -14.176 7.770 2.348 1.00 92.19 108 ILE A C 1
ATOM 901 O O . ILE A 1 108 ? -13.996 8.982 2.243 1.00 92.19 108 ILE A O 1
ATOM 905 N N . LEU A 1 109 ? -14.182 7.142 3.521 1.00 90.38 109 LEU A N 1
ATOM 906 C CA . LEU A 1 109 ? -14.016 7.802 4.817 1.00 90.38 109 LEU A CA 1
ATOM 907 C C . LEU A 1 109 ? -12.551 7.864 5.262 1.00 90.38 109 LEU A C 1
ATOM 909 O O . LEU A 1 109 ? -12.164 8.803 5.962 1.00 90.38 109 LEU A O 1
ATOM 913 N N . ASP A 1 110 ? -11.759 6.856 4.884 1.00 91.25 110 ASP A N 1
ATOM 914 C CA . ASP A 1 110 ? -10.330 6.762 5.186 1.00 91.25 110 ASP A CA 1
ATOM 915 C C . ASP A 1 110 ? -9.616 5.814 4.208 1.00 91.25 110 ASP A C 1
ATOM 917 O O . ASP A 1 110 ? -10.188 4.807 3.780 1.00 91.25 110 ASP A O 1
ATOM 921 N N . ILE A 1 111 ? -8.357 6.125 3.882 1.00 91.44 111 ILE A N 1
ATOM 922 C CA . ILE A 1 111 ? -7.456 5.249 3.121 1.00 91.44 111 ILE A CA 1
ATOM 923 C C . ILE A 1 111 ? -6.085 5.254 3.800 1.00 91.44 111 ILE A C 1
ATOM 925 O O . ILE A 1 111 ? -5.447 6.300 3.931 1.00 91.44 111 ILE A O 1
ATOM 929 N N . VAL A 1 112 ? -5.579 4.070 4.146 1.00 88.69 112 VAL A N 1
ATOM 930 C CA . VAL A 1 112 ? -4.225 3.889 4.680 1.00 88.69 112 VAL A CA 1
ATOM 931 C C . VAL A 1 112 ? -3.368 3.122 3.674 1.00 88.69 112 VAL A C 1
ATOM 933 O O . VAL A 1 112 ? -3.610 1.948 3.406 1.00 88.69 112 VAL A O 1
ATOM 936 N N . VAL A 1 113 ? -2.331 3.787 3.146 1.00 85.19 113 VAL A N 1
ATOM 937 C CA . VAL A 1 113 ? -1.459 3.292 2.057 1.00 85.19 113 VAL A CA 1
ATOM 938 C C . VAL A 1 113 ? 0.016 3.398 2.452 1.00 85.19 113 VAL A C 1
ATOM 940 O O . VAL A 1 113 ? 0.804 4.101 1.825 1.00 85.19 113 VAL A O 1
ATOM 943 N N . ARG A 1 114 ? 0.405 2.766 3.560 1.00 83.25 114 ARG A N 1
ATOM 944 C CA . ARG A 1 114 ? 1.761 2.947 4.123 1.00 83.25 114 ARG A CA 1
ATOM 945 C C . ARG A 1 114 ? 2.395 1.689 4.700 1.00 83.25 114 ARG A C 1
ATOM 947 O O . ARG A 1 114 ? 3.430 1.774 5.355 1.00 83.25 114 ARG A O 1
ATOM 954 N N . HIS A 1 115 ? 1.769 0.539 4.487 1.00 81.12 115 HIS A N 1
ATOM 955 C CA . HIS A 1 115 ? 2.162 -0.705 5.129 1.00 81.12 115 HIS A CA 1
ATOM 956 C C . HIS A 1 115 ? 2.641 -1.731 4.092 1.00 81.12 115 HIS A C 1
ATOM 958 O O . HIS A 1 115 ? 2.004 -1.895 3.047 1.00 81.12 115 HIS A O 1
ATOM 964 N N . PRO A 1 116 ? 3.768 -2.425 4.347 1.00 81.31 116 PRO A N 1
ATOM 965 C CA . PRO A 1 116 ? 4.171 -3.581 3.552 1.00 81.31 116 PRO A CA 1
ATOM 966 C C . PRO A 1 116 ? 3.064 -4.642 3.510 1.00 81.31 116 PRO A C 1
AT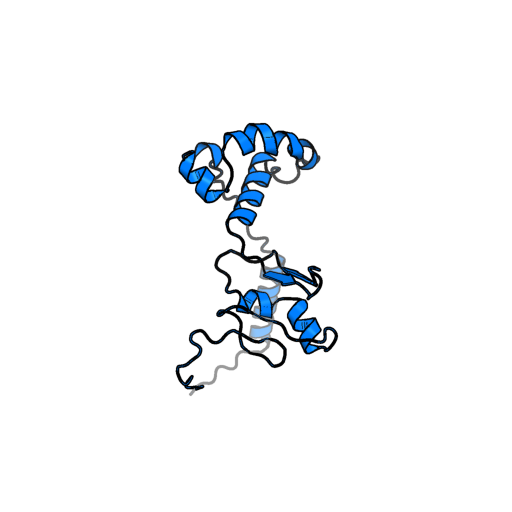OM 968 O O . PRO A 1 116 ? 2.328 -4.788 4.485 1.00 81.31 116 PRO A O 1
ATOM 971 N N . GLY A 1 117 ? 2.999 -5.430 2.434 1.00 79.62 117 GLY A N 1
ATOM 972 C CA . GLY A 1 117 ? 1.972 -6.466 2.233 1.00 79.62 117 GLY A CA 1
ATOM 973 C C . GLY A 1 117 ? 1.875 -7.530 3.321 1.00 79.62 117 GLY A C 1
ATOM 974 O O . GLY A 1 117 ? 0.840 -8.162 3.458 1.00 79.62 117 GLY A O 1
ATOM 975 N N . SER A 1 118 ? 2.938 -7.728 4.102 1.00 83.56 118 SER A N 1
ATOM 976 C CA . SER A 1 118 ? 2.966 -8.667 5.228 1.00 83.56 118 SER A CA 1
ATOM 977 C C . SER A 1 118 ? 2.427 -8.082 6.537 1.00 83.56 118 SER A C 1
ATOM 979 O O . SER A 1 118 ? 2.582 -8.705 7.580 1.00 83.56 118 SER A O 1
ATOM 981 N N . THR A 1 119 ? 1.913 -6.852 6.525 1.00 84.94 119 THR A N 1
ATOM 982 C CA . THR A 1 119 ? 1.361 -6.218 7.727 1.00 84.94 119 THR A CA 1
ATOM 983 C C . THR A 1 119 ? -0.063 -6.706 7.933 1.00 84.94 119 THR A C 1
ATOM 985 O O . THR A 1 119 ? -0.868 -6.570 7.016 1.00 84.94 119 THR A O 1
ATOM 988 N N . ASP A 1 120 ? -0.371 -7.215 9.124 1.00 87.50 120 ASP A N 1
ATOM 989 C CA . ASP A 1 120 ? -1.728 -7.634 9.482 1.00 87.50 120 ASP A CA 1
ATOM 990 C C . ASP A 1 120 ? -2.707 -6.451 9.460 1.00 87.50 120 ASP A C 1
ATOM 992 O O . ASP A 1 120 ? -2.387 -5.353 9.931 1.00 87.50 120 ASP A O 1
ATOM 996 N N . ASP A 1 121 ? -3.927 -6.687 8.977 1.00 87.44 121 ASP A N 1
ATOM 997 C CA . ASP A 1 121 ? -4.970 -5.660 8.845 1.00 87.44 121 ASP A CA 1
ATOM 998 C C . ASP A 1 121 ? -5.315 -4.995 10.187 1.00 87.44 121 ASP A C 1
ATOM 1000 O O . ASP A 1 121 ? -5.541 -3.785 10.254 1.00 87.44 121 ASP A O 1
ATOM 1004 N N . SER A 1 122 ? -5.256 -5.755 11.285 1.00 88.62 122 SER A N 1
ATOM 1005 C CA . SER A 1 122 ? -5.425 -5.241 12.649 1.00 88.62 122 SER A CA 1
ATOM 1006 C C . SER A 1 122 ? -4.374 -4.191 13.019 1.00 88.62 122 SER A C 1
ATOM 1008 O O . SER A 1 122 ? -4.705 -3.166 13.611 1.00 88.62 122 SER A O 1
ATOM 1010 N N . VAL A 1 123 ? -3.116 -4.392 12.616 1.00 90.12 123 VAL A N 1
ATOM 1011 C CA . VAL A 1 123 ? -2.025 -3.438 12.856 1.00 90.12 123 VAL A CA 1
A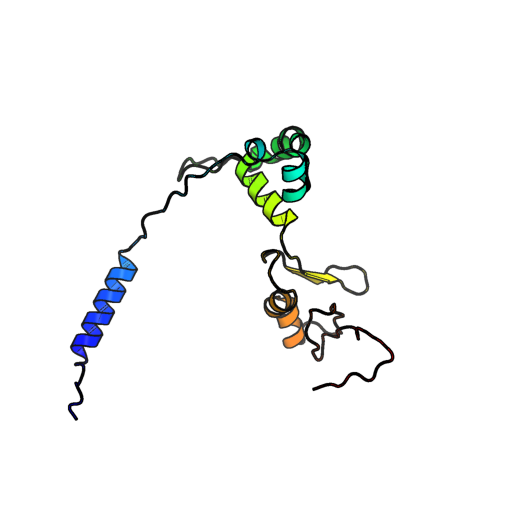TOM 1012 C C . VAL A 1 123 ? -2.226 -2.173 12.025 1.00 90.12 123 VAL A C 1
ATOM 1014 O O . VAL A 1 123 ? -1.945 -1.071 12.506 1.00 90.12 123 VAL A O 1
ATOM 1017 N N . ILE A 1 124 ? -2.719 -2.311 10.791 1.00 89.50 124 ILE A N 1
ATOM 1018 C CA . ILE A 1 124 ? -3.065 -1.164 9.941 1.00 89.50 124 ILE A CA 1
ATOM 1019 C C . ILE A 1 124 ? -4.184 -0.354 10.599 1.00 89.50 124 ILE A C 1
ATOM 1021 O O . ILE A 1 124 ? -4.048 0.865 10.740 1.00 89.50 124 ILE A O 1
ATOM 1025 N N . PHE A 1 125 ? -5.228 -1.030 11.085 1.00 91.25 125 PHE A N 1
ATOM 1026 C CA . PHE A 1 125 ? -6.335 -0.402 11.796 1.00 91.25 125 PHE A CA 1
ATOM 1027 C C . PHE A 1 125 ? -5.879 0.326 13.053 1.00 91.25 125 PHE A C 1
ATOM 1029 O O . PHE A 1 125 ? -6.199 1.500 13.246 1.00 91.25 125 PHE A O 1
ATOM 1036 N N . ASP A 1 126 ? -5.077 -0.336 13.884 1.00 90.94 126 ASP A N 1
ATOM 1037 C CA . ASP A 1 126 ? -4.601 0.215 15.150 1.00 90.94 126 ASP A CA 1
ATOM 1038 C C . ASP A 1 126 ? -3.738 1.467 14.954 1.00 90.94 126 ASP A C 1
ATOM 1040 O O . ASP A 1 126 ? -3.712 2.369 15.799 1.00 90.94 126 ASP A O 1
ATOM 1044 N N . ARG A 1 127 ? -3.094 1.582 13.792 1.00 88.88 127 ARG A N 1
ATOM 1045 C CA . ARG A 1 127 ? -2.306 2.751 13.399 1.00 88.88 127 ARG A CA 1
ATOM 1046 C C . ARG A 1 127 ? -3.077 3.741 12.519 1.00 88.88 127 ARG A C 1
ATOM 1048 O O . ARG A 1 127 ? -2.476 4.724 12.086 1.00 88.88 127 ARG A O 1
ATOM 1055 N N . SER A 1 128 ? -4.352 3.510 12.222 1.00 89.88 128 SER A N 1
ATOM 1056 C CA . SER A 1 128 ? -5.153 4.382 11.354 1.00 89.88 128 SER A CA 1
ATOM 1057 C C . SER A 1 128 ? -5.687 5.612 12.096 1.00 89.88 128 SER A C 1
ATOM 1059 O O . SER A 1 128 ? -5.967 5.569 13.297 1.00 89.88 128 SER A O 1
ATOM 1061 N N . SER A 1 129 ? -5.866 6.718 11.368 1.00 91.19 129 SER A N 1
ATOM 1062 C CA . SER A 1 129 ? -6.586 7.898 11.874 1.00 91.19 129 SER A CA 1
ATOM 1063 C C . SER A 1 129 ? -8.058 7.565 12.147 1.00 91.19 129 SER A C 1
ATOM 1065 O O . SER A 1 129 ? -8.661 8.125 13.060 1.00 91.19 129 SER A O 1
ATOM 1067 N N . LEU A 1 130 ? -8.617 6.611 11.396 1.00 92.44 130 LEU A N 1
ATOM 1068 C CA . LEU A 1 130 ? -9.976 6.119 11.554 1.00 92.44 130 LEU A CA 1
ATOM 1069 C C . LEU A 1 130 ? -10.229 5.583 12.964 1.00 92.44 130 LEU A C 1
ATOM 1071 O O . LEU A 1 130 ? -11.196 6.005 13.596 1.00 92.44 130 LEU A O 1
ATOM 1075 N N . ARG A 1 131 ? -9.339 4.729 13.493 1.00 93.38 131 ARG A N 1
ATOM 1076 C CA . ARG A 1 131 ? -9.449 4.244 14.879 1.00 93.38 131 ARG A CA 1
ATOM 1077 C C . ARG A 1 131 ? -9.504 5.405 15.867 1.00 93.38 131 ARG A C 1
ATOM 1079 O O . ARG A 1 131 ? -10.384 5.433 16.722 1.00 93.38 131 ARG A O 1
ATOM 1086 N N . VAL A 1 132 ? -8.593 6.370 15.732 1.00 94.00 132 VAL A N 1
ATOM 1087 C CA . VAL A 1 132 ? -8.524 7.532 16.633 1.00 94.00 132 VAL A CA 1
ATOM 1088 C C . VAL A 1 132 ? -9.829 8.329 16.598 1.00 94.00 132 VAL A C 1
ATOM 1090 O O . VAL A 1 132 ? -10.354 8.685 17.648 1.00 94.00 132 VAL A O 1
ATOM 1093 N N . ARG A 1 133 ? -10.401 8.554 15.410 1.00 93.69 133 ARG A N 1
ATOM 1094 C CA . ARG A 1 133 ? -11.667 9.287 15.251 1.00 93.69 133 ARG A CA 1
ATOM 1095 C C . ARG A 1 133 ? -12.854 8.562 15.889 1.00 93.69 133 ARG A C 1
ATOM 1097 O O . ARG A 1 133 ? -13.707 9.223 16.475 1.00 93.69 133 ARG A O 1
ATOM 1104 N N . PHE A 1 134 ? -12.911 7.232 15.814 1.00 93.56 134 PHE A N 1
ATOM 1105 C CA . PHE A 1 134 ? -13.943 6.447 16.503 1.00 93.56 134 PHE A CA 1
ATOM 1106 C C . PHE A 1 134 ? -13.768 6.454 18.026 1.00 93.56 134 PHE A C 1
ATOM 1108 O O . PHE A 1 134 ? -14.740 6.643 18.752 1.00 93.56 134 PHE A O 1
ATOM 1115 N N . GLU A 1 135 ? -12.537 6.303 18.520 1.00 93.31 135 GLU A N 1
ATOM 1116 C CA . GLU A 1 135 ? -12.244 6.341 19.961 1.00 93.31 135 GLU A CA 1
ATOM 1117 C C . GLU A 1 135 ? -12.496 7.714 20.587 1.00 93.31 135 GLU A C 1
ATOM 1119 O O . GLU A 1 135 ? -12.896 7.800 21.742 1.00 93.31 135 GLU A O 1
ATOM 1124 N N . GLN A 1 136 ? -12.302 8.787 19.821 1.00 95.25 136 GLN A N 1
ATOM 1125 C CA . GLN A 1 136 ? -12.597 10.157 20.244 1.00 95.25 136 GLN A CA 1
ATOM 1126 C C . GLN A 1 136 ? -14.055 10.568 19.984 1.00 95.25 136 GLN A C 1
ATOM 1128 O O . GLN A 1 136 ? -14.384 11.744 20.126 1.00 95.25 136 GLN A O 1
ATOM 1133 N N . HIS A 1 137 ? -14.925 9.635 19.574 1.00 91.56 137 HIS A N 1
ATOM 1134 C CA . HIS A 1 137 ? -16.331 9.890 19.233 1.00 91.56 137 HIS A CA 1
ATOM 1135 C C . HIS A 1 137 ? -16.544 10.975 18.156 1.00 91.56 137 HIS A C 1
ATOM 1137 O O . HIS A 1 137 ? -17.612 11.576 18.066 1.00 91.56 137 HIS A O 1
ATOM 1143 N N . GLN A 1 138 ? -15.535 11.218 17.315 1.00 92.81 138 GLN A N 1
ATOM 1144 C CA . GLN A 1 138 ? -15.603 12.144 16.179 1.00 92.81 138 GLN A CA 1
ATOM 1145 C C . GLN A 1 138 ? -16.246 11.499 14.949 1.00 92.81 138 GLN A C 1
ATOM 1147 O O . GLN A 1 138 ? -16.736 12.200 14.064 1.00 92.81 138 GLN A O 1
ATOM 1152 N N . LEU A 1 139 ? -16.218 10.167 14.873 1.00 88.50 139 LEU A N 1
ATOM 1153 C CA . LEU A 1 139 ? -17.018 9.393 13.936 1.00 88.50 139 LEU A CA 1
ATOM 1154 C C . LEU A 1 139 ? -17.986 8.519 14.733 1.00 88.50 139 LEU A C 1
ATOM 1156 O O . LEU A 1 139 ? -17.568 7.764 15.611 1.00 88.50 139 LEU A O 1
ATOM 1160 N N . LEU A 1 140 ? -19.275 8.633 14.427 1.00 87.94 140 LEU A N 1
ATOM 1161 C CA . LEU A 1 14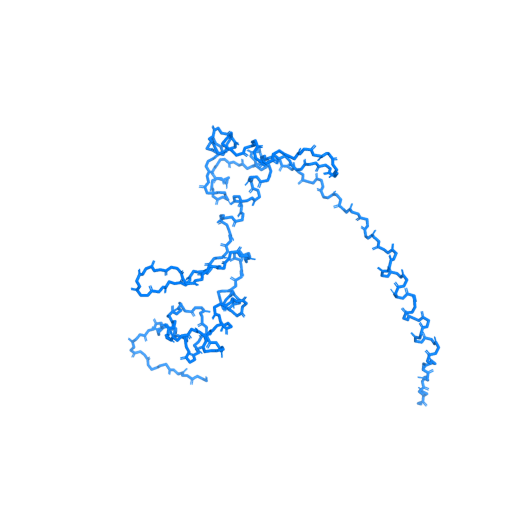0 ? -20.317 7.786 14.995 1.00 87.94 140 LEU A CA 1
ATOM 1162 C C . LEU A 1 140 ? -20.696 6.703 13.988 1.00 87.94 140 LEU A C 1
ATOM 1164 O O . LEU A 1 140 ? -20.701 6.942 12.782 1.00 87.94 140 LEU A O 1
ATOM 1168 N N . GLY A 1 141 ? -21.036 5.521 14.494 1.00 90.31 141 GLY A N 1
ATOM 1169 C CA . GLY A 1 141 ? -21.476 4.392 13.683 1.00 90.31 141 GLY A CA 1
ATOM 1170 C C . GLY A 1 141 ? -20.779 3.092 14.060 1.00 90.31 141 GLY A C 1
ATOM 1171 O O . GLY A 1 141 ? -20.110 2.995 15.088 1.00 90.31 141 GLY A O 1
ATOM 1172 N N . LEU A 1 142 ? -20.964 2.092 13.205 1.00 93.12 142 LEU A N 1
ATOM 1173 C CA . LEU A 1 142 ? -20.357 0.775 13.329 1.00 93.12 142 LEU A CA 1
ATOM 1174 C C . LEU A 1 142 ? -19.540 0.495 12.071 1.00 93.12 142 LEU A C 1
ATOM 1176 O O . LEU A 1 142 ? -20.044 0.623 10.956 1.00 93.12 142 LEU A O 1
ATOM 1180 N N . LEU A 1 143 ? -18.292 0.089 12.262 1.00 94.00 143 LEU A N 1
ATOM 1181 C CA . LEU A 1 143 ? -17.466 -0.496 11.221 1.00 94.00 143 LEU A CA 1
ATOM 1182 C C . LEU A 1 143 ? -17.758 -1.989 11.118 1.00 94.00 143 LEU A C 1
ATOM 1184 O O . LEU A 1 143 ? -17.914 -2.677 12.127 1.00 94.00 143 LEU A O 1
ATOM 1188 N N . LEU A 1 144 ? -17.776 -2.489 9.888 1.00 93.00 144 LEU A N 1
ATOM 1189 C CA . LEU A 1 144 ? -17.757 -3.914 9.590 1.00 93.00 144 LEU A CA 1
ATOM 1190 C C . LEU A 1 144 ? -16.360 -4.250 9.067 1.00 93.00 144 LEU A C 1
ATOM 1192 O O . LEU A 1 144 ? -15.991 -3.821 7.976 1.00 93.00 144 LEU A O 1
ATOM 1196 N N . GLY A 1 145 ? -15.576 -4.954 9.879 1.00 91.88 145 GLY A N 1
ATOM 1197 C CA . GLY A 1 145 ? -14.262 -5.467 9.496 1.00 91.88 145 GLY A CA 1
ATOM 1198 C C . GLY A 1 145 ? -14.370 -6.868 8.908 1.00 91.88 145 GLY A C 1
ATOM 1199 O O . GLY A 1 145 ? -15.402 -7.522 9.025 1.00 91.88 145 GLY A O 1
ATOM 1200 N N . ASP A 1 146 ? -13.305 -7.358 8.285 1.00 88.00 146 ASP A N 1
ATOM 1201 C CA . ASP A 1 146 ? -13.205 -8.776 7.950 1.00 88.00 146 ASP A CA 1
ATOM 1202 C C . ASP A 1 146 ? -12.702 -9.605 9.150 1.00 88.00 146 ASP A C 1
ATOM 1204 O O . ASP A 1 146 ? -12.506 -9.090 10.253 1.00 88.00 146 ASP A O 1
ATOM 1208 N N . LYS A 1 147 ? -12.478 -10.908 8.938 1.00 85.50 147 LYS A N 1
ATOM 1209 C CA . LYS A 1 147 ? -12.070 -11.856 9.988 1.00 85.50 147 LYS A CA 1
ATOM 1210 C C . LYS A 1 147 ? -10.772 -11.492 10.726 1.00 85.50 147 LYS A C 1
ATOM 1212 O O . LYS A 1 147 ? -10.519 -12.068 11.781 1.00 85.50 147 LYS A O 1
ATOM 1217 N N . TRP A 1 148 ? -9.939 -10.620 10.164 1.00 83.62 148 TRP A N 1
ATOM 1218 C CA . TRP A 1 148 ? -8.633 -10.261 10.710 1.00 83.62 148 TRP A CA 1
ATOM 1219 C C . TRP A 1 148 ? -8.670 -8.997 11.571 1.00 83.62 148 TRP A C 1
ATOM 1221 O O . TRP A 1 148 ? -7.669 -8.657 12.204 1.00 83.62 148 TRP A O 1
ATOM 1231 N N . TYR A 1 149 ? -9.823 -8.333 11.658 1.00 88.69 149 TYR A N 1
ATOM 1232 C CA . TYR A 1 149 ? -10.031 -7.203 12.554 1.00 88.69 149 TYR A CA 1
ATOM 1233 C C . TYR A 1 149 ? -10.506 -7.660 13.943 1.00 88.69 149 TYR A C 1
ATOM 1235 O O . TYR A 1 149 ? -11.310 -8.594 14.055 1.00 88.69 149 TYR A O 1
ATOM 1243 N N . PRO A 1 150 ? -10.056 -7.000 15.027 1.00 85.94 150 PRO A N 1
ATOM 1244 C CA . PRO A 1 150 ? -10.558 -7.273 16.366 1.00 85.94 150 PRO A CA 1
ATOM 1245 C C . PRO A 1 150 ? -11.997 -6.771 16.522 1.00 85.94 150 PRO A C 1
ATOM 1247 O O . PRO A 1 150 ? -12.354 -5.708 16.018 1.00 85.94 150 PRO A O 1
ATOM 1250 N N . CYS A 1 151 ? -12.803 -7.487 17.306 1.00 88.75 151 CYS A N 1
ATOM 1251 C CA . CYS A 1 151 ? -14.126 -6.999 17.681 1.00 88.75 151 CYS A CA 1
ATOM 1252 C C . CYS A 1 151 ? -13.990 -5.900 18.752 1.00 88.75 151 CYS A C 1
ATOM 1254 O O . CYS A 1 151 ? -13.413 -6.130 19.816 1.00 88.75 151 CYS A O 1
ATOM 1256 N N . ARG A 1 152 ? -14.525 -4.706 18.483 1.00 89.25 152 ARG A N 1
ATOM 1257 C CA . ARG A 1 152 ? -14.575 -3.546 19.393 1.00 89.25 152 ARG A CA 1
ATOM 1258 C C . ARG A 1 152 ? -16.002 -2.979 19.433 1.00 89.25 152 ARG A C 1
ATOM 1260 O O . ARG A 1 152 ? -16.824 -3.317 18.590 1.00 89.25 152 ARG A O 1
ATOM 1267 N N . LEU A 1 153 ? -16.292 -2.066 20.367 1.00 90.12 153 LEU A N 1
ATOM 1268 C CA . LEU A 1 153 ? -17.622 -1.432 20.497 1.00 90.12 153 LEU A CA 1
ATOM 1269 C C . LEU A 1 153 ? -18.129 -0.777 19.200 1.00 90.12 153 LEU A C 1
ATOM 1271 O O . LEU A 1 153 ? -19.330 -0.732 18.962 1.00 90.12 153 LEU A O 1
ATOM 1275 N N . TYR A 1 154 ? -17.209 -0.283 18.373 1.00 92.25 154 TYR A N 1
ATOM 1276 C CA . TYR A 1 154 ? -17.485 0.382 17.101 1.00 92.25 154 TYR A CA 1
ATOM 1277 C C . TYR A 1 154 ? -17.007 -0.425 15.879 1.00 92.25 154 TYR A C 1
ATOM 1279 O O . TYR A 1 154 ? -17.077 0.086 14.767 1.00 92.25 154 TYR A O 1
ATOM 1287 N N . LEU A 1 155 ? -16.484 -1.647 16.056 1.00 94.00 155 LEU A N 1
ATOM 1288 C CA . LEU A 1 155 ? -15.932 -2.483 14.980 1.00 94.00 155 LEU A CA 1
ATOM 1289 C C . LEU A 1 155 ? -16.385 -3.930 15.155 1.00 94.00 155 LEU A C 1
ATOM 1291 O O . LEU A 1 155 ? -15.948 -4.623 16.071 1.00 94.00 155 LEU A O 1
ATOM 1295 N N . LEU A 1 156 ? -17.263 -4.381 14.270 1.00 92.38 156 LEU A N 1
ATOM 1296 C CA . LEU A 1 156 ? -17.821 -5.723 14.281 1.00 92.38 156 LEU A CA 1
ATO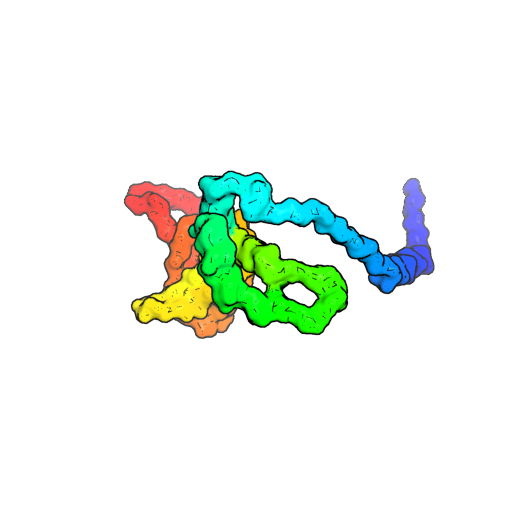M 1297 C C . LEU A 1 156 ? -17.117 -6.585 13.236 1.00 92.38 156 LEU A C 1
ATOM 1299 O O . LEU A 1 156 ? -16.966 -6.182 12.084 1.00 92.38 156 LEU A O 1
ATOM 1303 N N . THR A 1 157 ? -16.753 -7.796 13.640 1.00 87.19 157 THR A N 1
ATOM 1304 C CA . THR A 1 157 ? -16.135 -8.800 12.771 1.00 87.19 157 THR A CA 1
ATOM 1305 C C . THR A 1 157 ? -17.131 -9.942 12.527 1.00 87.19 157 THR A C 1
ATOM 1307 O O . THR A 1 157 ? -17.686 -10.466 13.498 1.00 87.19 157 THR A O 1
ATOM 1310 N N . PRO A 1 158 ? -17.399 -10.345 11.267 1.00 78.94 158 PRO A N 1
ATOM 1311 C CA . PRO A 1 158 ? -18.337 -11.410 10.941 1.00 78.94 158 PRO A CA 1
ATOM 1312 C C . PRO A 1 158 ? -18.016 -12.726 11.650 1.00 78.94 158 PRO A C 1
ATOM 1314 O O . PRO A 1 158 ? -16.865 -13.160 11.722 1.00 78.94 158 PRO A O 1
ATOM 1317 N N . VAL A 1 159 ? -19.060 -13.419 12.110 1.00 78.25 159 VAL A N 1
ATOM 1318 C CA . VAL A 1 159 ? -18.927 -14.774 12.653 1.00 78.25 159 VAL A CA 1
ATOM 1319 C C . VAL A 1 159 ? -18.622 -15.738 11.506 1.00 78.25 159 VAL A C 1
ATOM 1321 O O . VAL A 1 159 ? -19.432 -15.914 10.601 1.00 78.25 159 VAL A O 1
ATOM 1324 N N . ILE A 1 160 ? -17.462 -16.397 11.566 1.00 67.31 160 ILE A N 1
ATOM 1325 C CA . ILE A 1 160 ? -16.924 -17.250 10.487 1.00 67.31 160 ILE A CA 1
ATOM 1326 C C . ILE A 1 160 ? -17.829 -18.472 10.195 1.00 67.31 160 ILE A C 1
ATOM 1328 O O . ILE A 1 160 ? -17.768 -19.033 9.103 1.00 67.31 160 ILE A O 1
ATOM 1332 N N . GLN A 1 161 ? -18.700 -18.876 11.134 1.00 71.56 161 GLN A N 1
ATOM 1333 C CA . GLN A 1 161 ? -19.704 -19.939 10.955 1.00 71.56 161 GLN A CA 1
ATOM 1334 C C . GLN A 1 161 ? -21.005 -19.639 11.729 1.00 71.56 161 GLN A C 1
ATOM 1336 O O . GLN A 1 161 ? -21.099 -19.979 12.913 1.00 71.56 161 GLN A O 1
ATOM 1341 N N . PRO A 1 162 ? -22.030 -19.038 11.097 1.00 61.03 162 PRO A N 1
ATOM 1342 C CA . PRO A 1 162 ? -23.326 -18.830 11.739 1.00 61.03 162 PRO A CA 1
ATOM 1343 C C . PRO A 1 162 ? -24.021 -20.187 11.952 1.00 61.03 162 PRO A C 1
ATOM 1345 O O . PRO A 1 162 ? -24.450 -20.828 10.998 1.00 61.03 162 PRO A O 1
ATOM 1348 N N . GLY A 1 163 ? -24.083 -20.665 13.201 1.00 64.88 163 GLY A N 1
ATOM 1349 C CA . GLY A 1 163 ? -24.792 -21.904 13.571 1.00 64.88 163 GLY A CA 1
ATOM 1350 C C . GLY A 1 163 ? -24.044 -22.840 14.525 1.00 64.88 163 GLY A C 1
ATOM 1351 O O . GLY A 1 163 ? -24.671 -23.677 15.171 1.00 64.88 163 GLY A O 1
ATOM 1352 N N . LYS A 1 164 ? -22.725 -22.683 14.690 1.00 61.59 164 LYS A N 1
ATOM 1353 C CA . LYS A 1 164 ? -21.994 -23.324 15.796 1.00 61.59 164 LYS A CA 1
ATOM 1354 C C . LYS A 1 164 ? -21.920 -22.354 16.967 1.00 61.59 164 LYS A C 1
ATOM 1356 O O . LYS A 1 164 ? -21.596 -21.188 16.767 1.00 61.59 164 LYS A O 1
ATOM 1361 N N . LYS A 1 165 ? -22.207 -22.825 18.187 1.00 57.38 165 LYS A N 1
ATOM 1362 C CA . LYS A 1 165 ? -21.998 -22.028 19.405 1.00 57.38 165 LYS A CA 1
ATOM 1363 C C . LYS A 1 165 ? -20.529 -21.606 19.448 1.00 57.38 165 LYS A C 1
ATOM 1365 O O . LYS A 1 165 ? -19.647 -22.450 19.590 1.00 57.38 165 LYS A O 1
ATOM 1370 N N . SER A 1 166 ? -20.269 -20.316 19.283 1.00 55.19 166 SER A N 1
ATOM 1371 C CA . SER A 1 166 ? -18.941 -19.753 19.472 1.00 55.19 166 SER A CA 1
ATOM 1372 C C . SER A 1 166 ? -18.611 -19.826 20.960 1.00 55.19 166 SER A C 1
ATOM 1374 O O . SER A 1 166 ? -19.246 -19.166 21.782 1.00 55.19 166 SER A O 1
ATOM 1376 N N . HIS A 1 167 ? -17.639 -20.660 21.321 1.00 48.16 167 HIS A N 1
ATOM 1377 C CA . HIS A 1 167 ? -17.016 -20.596 22.637 1.00 48.16 167 HIS A CA 1
ATOM 1378 C C . HIS A 1 167 ? -16.173 -19.321 22.678 1.00 48.16 167 HIS A C 1
ATOM 1380 O O . HIS A 1 167 ? -15.031 -19.316 22.224 1.00 48.16 167 HIS A O 1
ATOM 1386 N N . PHE A 1 168 ? -16.759 -18.228 23.158 1.00 49.31 168 PHE A N 1
ATOM 1387 C CA . PHE A 1 168 ? -15.988 -17.060 23.566 1.00 49.31 168 PHE A CA 1
ATOM 1388 C C . PHE A 1 168 ? -15.126 -17.496 24.763 1.00 49.31 168 PHE A C 1
ATOM 1390 O O . PHE A 1 168 ? -15.671 -17.958 25.767 1.00 49.31 168 PHE A O 1
ATOM 1397 N N . LYS A 1 169 ? -13.800 -17.473 24.595 1.00 36.00 169 LYS A N 1
ATOM 1398 C CA . LYS A 1 169 ? -12.826 -17.642 25.681 1.00 36.00 169 LYS A CA 1
ATOM 1399 C C . LYS A 1 169 ? -12.505 -16.287 26.285 1.00 36.00 169 LYS A C 1
ATOM 1401 O O . LYS A 1 169 ? -12.435 -15.322 25.492 1.00 36.00 169 LYS A O 1
#

Organism: NCBI:txid1586634